Protein AF-A0A9X6AAQ6-F1 (afdb_monomer_lite)

pLDDT: mean 91.36, std 10.1, range [37.66, 98.12]

Radius of gyration: 16.81 Å; chains: 1; bounding box: 46×38×42 Å

Foldseek 3Di:
DPPDPDDDPDCPCPVVVVVVVVVVCVVCDPVNVVLLVDPDDCVQLDDDLPDDQQVSLQSLLQSLCVSLVHQPAAEDEAEDADDAQWAWDDDPDRYIYIYGYNVCNVVVSCSNVSSNVRSVVVSD

Sequence (124 aa):
MANGGPVEHGFPHLDTVRASITALYKRLSYDTIHTFATSVAPADVAFGDIDDLHLGAQRVAREMVHHYHLPDARLIIGFREMTQAANVELTAGPEYFVELNDRFRSHRRDIGAALAHEVMHVYL

Secondary structure (DSSP, 8-state):
-----PPPPS-TTHHHHHHHHHHHHHHHHHHHHHTTSSPPPTTTT---TTS-HHHHHHHHHHHHHHHTT----EEEEEEE--SSSEEEEE-SSSEEEEEEEGGGGS-GGGHHHHHHHHHHHHH-

Structure (mmCIF, N/CA/C/O backbone):
data_AF-A0A9X6AAQ6-F1
#
_entry.id   AF-A0A9X6AAQ6-F1
#
loop_
_atom_site.group_PDB
_atom_site.id
_atom_site.type_symbol
_atom_site.label_atom_id
_atom_site.label_alt_id
_atom_site.label_comp_id
_atom_site.label_asym_id
_atom_site.label_entity_id
_atom_site.label_seq_id
_atom_site.pdbx_PDB_ins_code
_atom_site.Cartn_x
_atom_site.Cartn_y
_atom_site.Cartn_z
_atom_site.occupancy
_atom_site.B_iso_or_equiv
_atom_site.auth_seq_id
_atom_site.auth_comp_id
_atom_site.auth_asym_id
_atom_site.auth_atom_id
_atom_site.pdbx_PDB_model_num
ATOM 1 N N . MET A 1 1 ? 31.195 -5.404 3.823 1.00 37.66 1 MET A N 1
ATOM 2 C CA . MET A 1 1 ? 30.443 -6.659 4.021 1.00 37.66 1 MET A CA 1
ATOM 3 C C . MET A 1 1 ? 29.973 -6.671 5.463 1.00 37.66 1 MET A C 1
ATOM 5 O O . MET A 1 1 ? 30.814 -6.708 6.351 1.00 37.66 1 MET A O 1
ATOM 9 N N . ALA A 1 2 ? 28.675 -6.494 5.710 1.00 45.38 2 ALA A N 1
ATOM 10 C CA . ALA A 1 2 ? 28.139 -6.579 7.063 1.00 45.38 2 ALA A CA 1
ATOM 11 C C . ALA A 1 2 ? 28.069 -8.063 7.442 1.00 45.38 2 ALA A C 1
ATOM 13 O O . ALA A 1 2 ? 27.263 -8.800 6.880 1.00 45.38 2 ALA A O 1
ATOM 14 N N . ASN A 1 3 ? 28.948 -8.511 8.340 1.00 51.03 3 ASN A N 1
ATOM 15 C CA . ASN A 1 3 ? 28.832 -9.826 8.964 1.00 51.03 3 ASN A CA 1
ATOM 16 C C . ASN A 1 3 ? 27.625 -9.780 9.908 1.00 51.03 3 ASN A C 1
ATOM 18 O O . ASN A 1 3 ? 27.768 -9.441 11.081 1.00 51.03 3 ASN A O 1
ATOM 22 N N . GLY A 1 4 ? 26.432 -10.041 9.366 1.00 58.00 4 GLY A N 1
ATOM 23 C CA . GLY A 1 4 ? 25.239 -10.295 10.167 1.00 58.00 4 GLY A CA 1
ATOM 24 C C . GLY A 1 4 ? 25.561 -11.428 11.133 1.00 58.00 4 GLY A C 1
ATOM 25 O O . GLY A 1 4 ? 26.029 -12.480 10.699 1.00 58.00 4 GLY A O 1
ATOM 26 N N . GLY A 1 5 ? 25.421 -11.165 12.432 1.00 71.81 5 GLY A N 1
ATOM 27 C CA . GLY A 1 5 ? 25.716 -12.126 13.491 1.00 71.81 5 GLY A CA 1
ATOM 28 C C . GLY A 1 5 ? 24.943 -13.444 13.338 1.00 71.81 5 GLY A C 1
ATOM 29 O O . GLY A 1 5 ? 24.133 -13.591 12.421 1.00 71.81 5 GLY A O 1
ATOM 30 N N . PRO A 1 6 ? 25.192 -14.427 14.221 1.00 78.12 6 PRO A N 1
ATOM 31 C CA . PRO A 1 6 ? 24.498 -15.708 14.161 1.00 78.12 6 PRO A CA 1
ATOM 32 C C . PRO A 1 6 ? 22.981 -15.484 14.129 1.00 78.12 6 PRO A C 1
ATOM 34 O O . PRO A 1 6 ? 22.449 -14.733 14.943 1.00 78.12 6 PRO A O 1
ATOM 37 N N . VAL A 1 7 ? 22.305 -16.106 13.158 1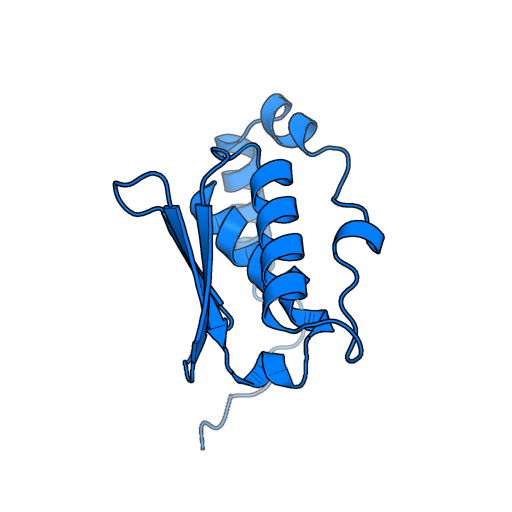.00 76.50 7 VAL A N 1
ATOM 38 C CA . VAL A 1 7 ? 20.846 -16.039 13.025 1.00 76.50 7 VAL A CA 1
ATOM 39 C C . VAL A 1 7 ? 20.234 -16.565 14.320 1.00 76.50 7 VAL A C 1
ATOM 41 O O . VAL A 1 7 ? 20.433 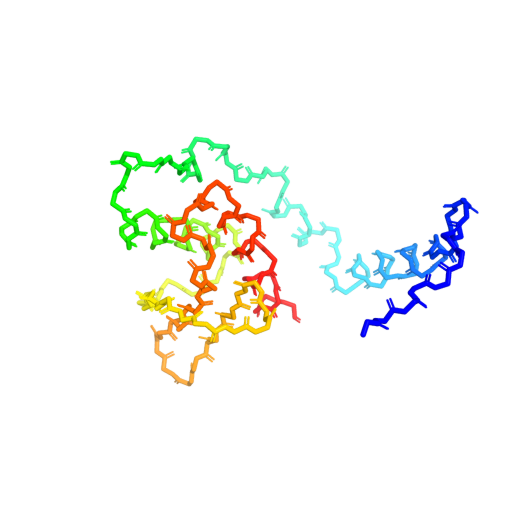-17.725 14.679 1.00 76.50 7 VAL A O 1
ATOM 44 N N . GLU A 1 8 ? 19.513 -15.707 15.037 1.00 81.19 8 GLU A N 1
ATOM 45 C CA . GLU A 1 8 ? 18.824 -16.103 16.260 1.00 81.19 8 GLU A CA 1
ATOM 46 C C . GLU A 1 8 ? 17.694 -17.079 15.915 1.00 81.19 8 GLU A C 1
ATOM 48 O O . GLU A 1 8 ? 16.745 -16.747 15.203 1.00 81.19 8 GLU A O 1
ATOM 53 N N . HIS A 1 9 ? 17.805 -18.313 16.404 1.00 80.25 9 HIS A N 1
ATOM 54 C CA . HIS A 1 9 ? 16.770 -19.327 16.239 1.00 80.25 9 HIS A CA 1
ATOM 55 C C . HIS A 1 9 ? 15.641 -19.125 17.262 1.00 80.25 9 HIS A C 1
ATOM 57 O O . HIS A 1 9 ? 15.892 -18.841 18.431 1.00 80.25 9 HIS A O 1
ATOM 63 N N . GLY A 1 10 ? 14.393 -19.328 16.832 1.00 85.44 10 GLY A N 1
ATOM 64 C CA . GLY A 1 10 ? 13.190 -19.127 17.648 1.00 85.44 10 GLY A CA 1
ATOM 65 C C . GLY A 1 10 ? 12.343 -17.953 17.152 1.00 85.44 10 GLY A C 1
ATOM 66 O O . GLY A 1 10 ? 12.424 -17.576 15.987 1.00 85.44 10 GLY A O 1
ATOM 67 N N . PHE A 1 11 ? 11.520 -17.377 18.035 1.00 87.12 11 PHE A N 1
ATOM 68 C CA . PHE A 1 11 ? 10.732 -16.169 17.752 1.00 87.12 11 PHE A CA 1
ATOM 69 C C . PHE A 1 11 ? 11.187 -15.005 18.655 1.00 87.12 11 PHE A C 1
ATOM 71 O O . PHE A 1 11 ? 10.425 -14.579 19.525 1.00 87.12 11 PHE A O 1
ATOM 78 N N . PRO A 1 12 ? 12.419 -14.485 18.486 1.00 90.38 12 PRO A N 1
ATOM 79 C CA . PRO A 1 12 ? 13.010 -13.490 19.394 1.00 90.38 12 PRO A CA 1
ATOM 80 C C . PRO A 1 12 ? 12.218 -12.175 19.466 1.00 90.38 12 PRO A C 1
ATOM 82 O O . PRO A 1 12 ? 12.290 -11.451 20.453 1.00 90.38 12 PRO A O 1
ATOM 85 N N . HIS A 1 13 ? 11.412 -11.877 18.444 1.00 91.88 13 HIS A N 1
ATOM 86 C CA . HIS A 1 13 ? 10.573 -10.677 18.376 1.00 91.88 13 HIS A CA 1
ATOM 87 C C . HIS A 1 13 ? 9.084 -10.952 18.626 1.00 91.88 13 HIS A C 1
ATOM 89 O O . HIS A 1 13 ? 8.250 -10.092 18.346 1.00 91.88 13 HIS A O 1
ATOM 95 N N . LEU A 1 14 ? 8.722 -12.138 19.135 1.00 94.12 14 LEU A N 1
ATOM 96 C CA . LEU A 1 14 ? 7.320 -12.529 19.319 1.00 94.12 14 LEU A CA 1
ATOM 97 C C . LEU A 1 14 ? 6.551 -11.552 20.210 1.00 94.12 14 LEU A C 1
ATOM 99 O O . LEU A 1 14 ? 5.414 -11.201 19.896 1.00 94.12 14 LEU A O 1
ATOM 103 N N . ASP A 1 15 ? 7.174 -11.096 21.294 1.00 95.44 15 ASP A N 1
ATOM 104 C CA . ASP A 1 15 ? 6.545 -10.157 22.222 1.00 95.44 15 ASP A CA 1
ATOM 105 C C . ASP A 1 15 ? 6.320 -8.791 21.570 1.00 95.44 15 ASP A C 1
ATOM 107 O O . ASP A 1 15 ? 5.237 -8.221 21.706 1.00 95.44 15 ASP A O 1
ATOM 111 N N . THR A 1 16 ? 7.278 -8.314 20.769 1.00 96.44 16 THR A N 1
ATOM 112 C CA . THR A 1 16 ? 7.124 -7.091 19.969 1.00 96.44 16 THR A CA 1
ATOM 113 C C . THR A 1 16 ? 5.970 -7.224 18.981 1.00 96.44 16 THR A C 1
ATOM 115 O O . THR A 1 16 ? 5.108 -6.353 18.923 1.00 96.44 16 THR A O 1
ATOM 118 N N . VAL A 1 17 ? 5.903 -8.333 18.238 1.00 95.88 17 VAL A N 1
ATOM 119 C CA . VAL A 1 17 ? 4.822 -8.584 17.271 1.00 95.88 17 VAL A CA 1
ATOM 120 C C . VAL A 1 17 ? 3.462 -8.600 17.972 1.00 95.88 17 VAL A C 1
ATOM 122 O O . VAL A 1 17 ? 2.531 -7.929 17.528 1.00 95.88 17 VAL A O 1
ATOM 125 N N . ARG A 1 18 ? 3.341 -9.304 19.104 1.00 96.69 18 ARG A N 1
ATOM 126 C CA . ARG A 1 18 ? 2.101 -9.356 19.897 1.00 96.69 18 ARG A CA 1
ATOM 127 C C . ARG A 1 18 ? 1.693 -7.983 20.424 1.00 96.69 18 ARG A C 1
ATOM 129 O O . ARG A 1 18 ? 0.514 -7.628 20.339 1.00 96.69 18 ARG A O 1
ATOM 136 N N . ALA A 1 19 ? 2.644 -7.213 20.951 1.00 97.62 19 ALA A N 1
ATOM 137 C CA . ALA A 1 19 ? 2.397 -5.866 21.452 1.00 97.62 19 ALA A CA 1
ATOM 138 C C . ALA A 1 19 ? 1.930 -4.930 20.329 1.00 97.62 19 ALA A C 1
ATOM 140 O O . ALA A 1 19 ? 0.919 -4.246 20.494 1.00 97.62 19 ALA A O 1
ATOM 141 N N . SER A 1 20 ? 2.593 -4.961 19.170 1.00 95.31 20 SER A N 1
ATOM 142 C CA . SER A 1 20 ? 2.229 -4.147 18.007 1.00 95.31 20 SER A CA 1
ATOM 143 C C . SER A 1 20 ? 0.854 -4.510 17.447 1.00 95.31 20 SER A C 1
ATOM 145 O O . SER A 1 20 ? 0.043 -3.614 17.231 1.00 95.31 20 SER A O 1
ATOM 147 N N . ILE A 1 21 ? 0.537 -5.802 17.285 1.00 94.19 21 ILE A N 1
ATOM 148 C CA . ILE A 1 21 ? -0.795 -6.244 16.830 1.00 94.19 21 ILE A CA 1
ATOM 149 C C . ILE A 1 21 ? -1.877 -5.797 17.820 1.00 94.19 21 ILE A C 1
ATOM 151 O O . ILE A 1 21 ? -2.925 -5.299 17.414 1.00 94.19 21 ILE A O 1
ATOM 155 N N . THR A 1 22 ? -1.620 -5.917 19.125 1.00 96.50 22 THR A N 1
ATOM 156 C CA . THR A 1 22 ? -2.567 -5.480 20.161 1.00 96.50 22 THR A CA 1
ATOM 157 C C . THR A 1 22 ? -2.779 -3.966 20.129 1.00 96.50 22 THR A C 1
ATOM 159 O O . THR A 1 22 ? -3.912 -3.500 20.248 1.00 96.50 22 THR A O 1
ATOM 162 N N . ALA A 1 23 ? -1.706 -3.187 19.976 1.00 96.12 23 ALA A N 1
ATOM 163 C CA . ALA A 1 23 ? -1.783 -1.735 19.863 1.00 96.12 23 ALA A CA 1
ATOM 164 C C . ALA A 1 23 ? -2.561 -1.312 18.609 1.00 96.12 23 ALA A C 1
ATOM 166 O O . ALA A 1 23 ? -3.435 -0.449 18.695 1.00 96.12 23 ALA A O 1
ATOM 167 N N . LEU A 1 24 ? -2.305 -1.973 17.476 1.00 92.94 24 LEU A N 1
ATOM 168 C CA . LEU A 1 24 ? -3.011 -1.739 16.221 1.00 92.94 24 LEU A CA 1
ATOM 169 C C . LEU A 1 24 ? -4.505 -2.056 16.350 1.00 92.94 24 LEU A C 1
ATOM 171 O O . LEU A 1 24 ? -5.335 -1.217 16.013 1.00 92.94 24 LEU A O 1
ATOM 175 N N . TYR A 1 25 ? -4.857 -3.214 16.919 1.00 94.31 25 TYR A N 1
ATOM 176 C CA . TYR A 1 25 ? -6.252 -3.597 17.155 1.00 94.31 25 TYR A CA 1
ATOM 177 C C . TYR A 1 25 ? -6.984 -2.590 18.045 1.00 94.31 25 TYR A C 1
ATOM 179 O O . TYR A 1 25 ? -8.113 -2.210 17.755 1.00 94.31 25 TYR A O 1
ATOM 187 N N . LYS A 1 26 ? -6.337 -2.115 19.117 1.00 95.19 26 LYS A N 1
ATOM 188 C CA . LYS A 1 26 ? -6.920 -1.098 20.004 1.00 95.19 26 LYS 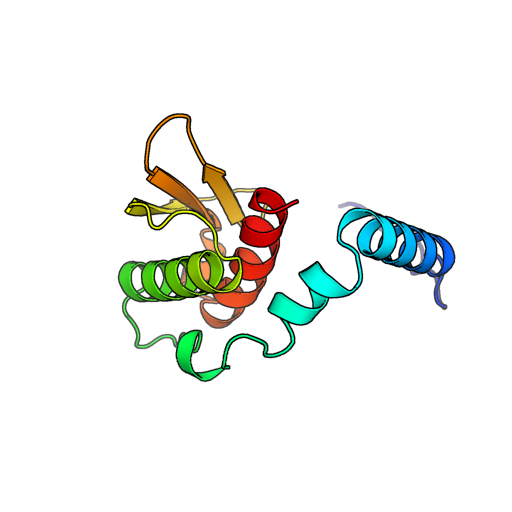A CA 1
ATOM 189 C C . LYS A 1 26 ? -7.134 0.241 19.302 1.00 95.19 26 LYS A C 1
ATOM 191 O O . LYS A 1 26 ? -8.133 0.895 19.578 1.00 95.19 26 LYS A O 1
ATOM 196 N N . ARG A 1 27 ? -6.207 0.649 18.429 1.00 94.62 27 ARG A N 1
ATOM 197 C CA . ARG A 1 27 ? -6.308 1.899 17.661 1.00 94.62 27 ARG A CA 1
ATOM 198 C C . ARG A 1 27 ? -7.409 1.827 16.608 1.00 94.62 27 ARG A C 1
ATOM 200 O O . ARG A 1 27 ? -8.179 2.769 16.492 1.00 94.62 27 ARG A O 1
ATOM 207 N N . LEU A 1 28 ? -7.467 0.734 15.848 1.00 94.31 28 LEU A N 1
ATOM 208 C CA . LEU A 1 28 ? -8.427 0.589 14.756 1.00 94.31 28 LEU A CA 1
ATOM 209 C C . LEU A 1 28 ? -9.819 0.209 15.260 1.00 94.31 28 LEU A C 1
ATOM 211 O O . LEU A 1 28 ? -10.793 0.722 14.730 1.00 94.31 28 LEU A O 1
ATOM 215 N N . SER A 1 29 ? -9.923 -0.590 16.322 1.00 94.75 29 SER A N 1
ATOM 216 C CA . SER A 1 29 ? -11.150 -1.232 16.817 1.00 94.75 29 SER A CA 1
ATOM 217 C C . SER A 1 29 ? -11.678 -2.367 15.931 1.00 94.75 29 SER A C 1
ATOM 219 O O . SER A 1 29 ? -11.283 -2.538 14.777 1.00 94.75 29 SER A O 1
ATOM 221 N N . TYR A 1 30 ? -12.587 -3.155 16.510 1.00 95.25 30 TYR A N 1
ATOM 222 C CA . TYR A 1 30 ? -13.269 -4.268 15.851 1.00 95.25 30 TYR A CA 1
ATOM 223 C C . TYR A 1 30 ? -14.005 -3.827 14.582 1.00 95.25 30 TYR A C 1
ATOM 225 O O . TYR A 1 30 ? -13.818 -4.434 13.529 1.00 95.25 30 TYR A O 1
ATOM 233 N N . ASP A 1 31 ? -14.792 -2.752 14.675 1.00 95.94 31 ASP A N 1
ATOM 234 C CA . ASP A 1 31 ? -15.656 -2.297 13.584 1.00 95.94 31 ASP A CA 1
ATOM 235 C C . ASP A 1 31 ? -14.831 -1.879 12.363 1.00 95.94 31 ASP A C 1
ATOM 237 O O . ASP A 1 31 ? -15.108 -2.317 11.247 1.00 95.94 31 ASP A O 1
ATOM 241 N N . THR A 1 32 ? -13.757 -1.113 12.573 1.00 94.81 32 THR A N 1
ATOM 242 C CA . THR A 1 32 ? -12.858 -0.692 11.490 1.00 94.81 32 THR A CA 1
ATOM 243 C C . THR A 1 32 ? -12.155 -1.876 10.843 1.00 94.81 32 THR A C 1
ATOM 245 O O . THR A 1 32 ? -12.117 -1.958 9.621 1.00 94.81 32 THR A O 1
ATOM 248 N N . ILE A 1 33 ? -11.624 -2.826 11.623 1.00 93.19 33 ILE A N 1
ATOM 249 C CA . ILE A 1 33 ? -10.970 -4.017 11.052 1.00 93.19 33 ILE A CA 1
ATOM 250 C C . ILE A 1 33 ? -11.967 -4.835 10.227 1.00 93.19 33 ILE A C 1
ATOM 252 O O . ILE A 1 33 ? -11.614 -5.345 9.165 1.00 93.19 33 ILE A O 1
ATOM 256 N N . HIS A 1 34 ? -13.224 -4.915 10.666 1.00 94.56 34 HIS A N 1
ATOM 257 C CA . HIS A 1 34 ? -14.272 -5.609 9.926 1.00 94.56 34 HIS A CA 1
ATOM 258 C C . HIS A 1 34 ? -14.620 -4.967 8.578 1.00 94.56 34 HIS A C 1
ATOM 260 O O . HIS A 1 34 ? -15.102 -5.679 7.696 1.00 94.56 34 HIS A O 1
ATOM 266 N N . THR A 1 35 ? -14.310 -3.684 8.360 1.00 94.56 35 THR A N 1
ATOM 267 C CA . THR A 1 35 ? -14.421 -3.073 7.021 1.00 94.56 35 THR A CA 1
ATOM 268 C C . THR A 1 35 ? -13.471 -3.704 5.996 1.00 94.56 35 THR A C 1
ATOM 270 O O . THR A 1 35 ? -13.755 -3.663 4.803 1.00 94.56 35 THR A O 1
ATOM 273 N N . PHE A 1 36 ? -12.407 -4.380 6.450 1.00 92.38 36 PHE A N 1
ATOM 274 C CA . PHE A 1 36 ? -11.423 -5.081 5.616 1.00 92.38 36 PHE A CA 1
ATOM 275 C C . PHE A 1 36 ? -11.570 -6.610 5.680 1.00 92.38 36 PHE A C 1
ATOM 277 O O . PHE A 1 36 ? -10.625 -7.344 5.392 1.00 92.38 36 PHE A O 1
ATOM 284 N N . ALA A 1 37 ? -12.742 -7.124 6.079 1.00 91.62 37 ALA A N 1
ATOM 285 C CA . ALA A 1 37 ? -12.957 -8.564 6.270 1.00 91.62 37 ALA A CA 1
ATOM 286 C C . ALA A 1 37 ? -12.706 -9.397 4.998 1.00 91.62 37 ALA A C 1
ATOM 288 O O . ALA A 1 37 ? -12.332 -10.566 5.087 1.00 91.62 37 ALA A O 1
ATOM 289 N N . THR A 1 38 ? -12.904 -8.797 3.821 1.00 94.00 38 THR A N 1
ATOM 290 C CA . THR A 1 38 ? -12.541 -9.396 2.533 1.00 94.00 38 THR A CA 1
ATOM 291 C C . THR A 1 38 ? -11.262 -8.742 2.034 1.00 94.00 38 THR A C 1
ATOM 293 O O . THR A 1 38 ? -11.225 -7.532 1.828 1.00 94.00 38 THR A O 1
ATOM 296 N N . SER A 1 39 ? -10.213 -9.543 1.850 1.00 92.19 39 SER A N 1
ATOM 297 C CA . SER A 1 39 ? -8.958 -9.070 1.262 1.00 92.19 39 SER A CA 1
ATOM 298 C C . SER A 1 39 ? -9.116 -8.815 -0.241 1.00 92.19 39 SER A C 1
ATOM 300 O O . SER A 1 39 ? -10.033 -9.346 -0.870 1.00 92.19 39 SER A O 1
ATOM 302 N N . VAL A 1 40 ? -8.200 -8.033 -0.814 1.00 93.19 40 VAL A N 1
ATOM 303 C CA . VAL A 1 40 ? -8.105 -7.814 -2.264 1.00 93.19 40 VAL A CA 1
ATOM 304 C C . VAL A 1 40 ? -8.003 -9.156 -2.989 1.00 93.19 40 VAL A C 1
ATOM 306 O O . VAL A 1 40 ? -7.238 -10.037 -2.578 1.00 93.19 40 VAL A O 1
ATOM 309 N N . ALA A 1 41 ? -8.761 -9.335 -4.073 1.00 93.56 41 ALA A N 1
ATOM 310 C CA . ALA A 1 41 ? -8.699 -10.582 -4.817 1.00 93.56 41 ALA A CA 1
ATOM 311 C C . ALA A 1 41 ? -7.345 -10.690 -5.545 1.00 93.56 41 ALA A C 1
ATOM 313 O O . ALA A 1 41 ? -6.910 -9.733 -6.189 1.00 93.56 41 ALA A O 1
ATOM 314 N N . PRO A 1 42 ? -6.680 -11.863 -5.537 1.00 91.19 42 PRO A N 1
ATOM 315 C CA . PRO A 1 42 ? -5.390 -12.027 -6.210 1.00 91.19 42 PRO A CA 1
ATOM 316 C C . PRO A 1 42 ? -5.408 -11.675 -7.703 1.00 91.19 42 PRO A C 1
ATOM 318 O O . PRO A 1 42 ? -4.378 -11.297 -8.252 1.00 91.19 42 PRO A O 1
ATOM 321 N N . ALA A 1 43 ? -6.564 -11.802 -8.361 1.00 91.94 43 ALA A N 1
ATOM 322 C CA . ALA A 1 43 ? -6.732 -11.467 -9.771 1.00 91.94 43 ALA A CA 1
ATOM 323 C C . ALA A 1 43 ? -6.628 -9.956 -10.042 1.00 91.94 43 ALA A C 1
ATOM 325 O O . ALA A 1 43 ? -6.050 -9.570 -11.055 1.00 91.94 43 ALA A O 1
ATOM 326 N N . ASP A 1 44 ? -7.111 -9.111 -9.128 1.00 91.06 44 ASP A N 1
ATOM 327 C CA . ASP A 1 44 ? -7.126 -7.651 -9.304 1.00 91.06 44 ASP A CA 1
ATOM 328 C C . ASP A 1 44 ? -5.712 -7.054 -9.210 1.00 91.06 44 ASP A C 1
ATOM 330 O O . ASP A 1 44 ? -5.395 -6.029 -9.821 1.00 91.06 44 ASP A O 1
ATOM 334 N N . VAL A 1 45 ? -4.819 -7.767 -8.518 1.00 93.12 45 VAL A N 1
ATOM 335 C CA . VAL A 1 45 ? -3.409 -7.400 -8.326 1.00 93.12 45 VAL A CA 1
ATOM 336 C C . VAL A 1 45 ? -2.433 -8.312 -9.066 1.00 93.12 45 VAL A C 1
ATOM 338 O O . VAL A 1 45 ? -1.218 -8.170 -8.918 1.00 93.12 45 VAL A O 1
ATOM 341 N N . ALA A 1 46 ? -2.936 -9.240 -9.883 1.00 91.38 46 ALA A N 1
ATOM 342 C CA . ALA A 1 46 ? -2.094 -10.085 -10.712 1.00 91.38 46 ALA A CA 1
ATOM 343 C C . ALA A 1 46 ? -1.295 -9.201 -11.675 1.00 91.38 46 ALA A C 1
ATOM 345 O O . ALA A 1 46 ? -1.864 -8.385 -12.401 1.00 91.38 46 ALA A O 1
ATOM 346 N N . PHE A 1 47 ? 0.029 -9.347 -11.660 1.00 92.69 47 PHE A N 1
ATOM 347 C CA . PHE A 1 47 ? 0.925 -8.527 -12.465 1.00 92.69 47 PHE A CA 1
ATOM 348 C C . PHE A 1 47 ? 2.083 -9.374 -12.991 1.00 92.69 47 PHE A C 1
ATOM 350 O O . PHE A 1 47 ? 2.982 -9.781 -12.250 1.00 92.69 47 PHE A O 1
ATOM 357 N N . GLY A 1 48 ? 2.017 -9.687 -14.282 1.00 89.88 48 GLY A N 1
ATOM 358 C CA . GLY A 1 48 ? 2.991 -10.501 -14.990 1.00 89.88 48 GLY A CA 1
ATOM 359 C C . GLY A 1 48 ? 3.945 -9.692 -15.864 1.00 89.88 48 GLY A C 1
ATOM 360 O O . GLY A 1 48 ? 3.808 -8.488 -16.078 1.00 89.88 48 GLY A O 1
ATOM 361 N N . ASP A 1 49 ? 4.922 -10.394 -16.429 1.00 88.25 49 ASP A N 1
ATOM 362 C CA . ASP A 1 49 ? 5.965 -9.788 -17.267 1.00 88.25 49 ASP A CA 1
ATOM 363 C C . ASP A 1 49 ? 5.448 -9.321 -18.639 1.00 88.25 49 ASP A C 1
ATOM 365 O O . ASP A 1 49 ? 6.106 -8.529 -19.313 1.00 88.25 49 ASP A O 1
ATOM 369 N N . ILE A 1 50 ? 4.262 -9.789 -19.040 1.00 89.62 50 ILE A N 1
ATOM 370 C CA . ILE A 1 50 ? 3.596 -9.402 -20.293 1.00 89.62 50 ILE A CA 1
ATOM 371 C C . ILE A 1 50 ? 2.775 -8.115 -20.169 1.00 89.62 50 ILE A C 1
ATOM 373 O O . ILE A 1 50 ? 2.434 -7.516 -21.185 1.00 89.62 50 ILE A O 1
ATOM 377 N N . ASP A 1 51 ? 2.445 -7.703 -18.945 1.00 92.19 51 ASP A N 1
ATOM 378 C CA . ASP A 1 51 ? 1.680 -6.484 -18.702 1.00 92.19 51 ASP A CA 1
ATOM 379 C C . ASP A 1 51 ? 2.545 -5.246 -18.971 1.00 92.19 51 ASP A C 1
ATOM 381 O O . ASP A 1 51 ? 3.772 -5.282 -18.846 1.00 92.19 51 ASP A O 1
ATOM 385 N N . ASP A 1 52 ? 1.922 -4.114 -19.292 1.00 95.75 52 ASP A N 1
ATOM 386 C CA . ASP A 1 52 ? 2.648 -2.845 -19.282 1.00 95.75 52 ASP A CA 1
ATOM 387 C C . ASP A 1 52 ? 3.061 -2.485 -17.845 1.00 95.75 52 ASP A C 1
ATOM 389 O O . ASP A 1 52 ? 2.265 -2.588 -16.907 1.00 95.75 52 ASP A O 1
ATOM 393 N N . LEU A 1 53 ? 4.316 -2.062 -17.670 1.00 95.62 53 LEU A N 1
ATOM 394 C CA . LEU A 1 53 ? 4.884 -1.824 -16.346 1.00 95.62 53 LEU A CA 1
ATOM 395 C C . LEU A 1 53 ? 4.159 -0.697 -15.590 1.00 95.62 53 LEU A C 1
ATOM 397 O O . LEU A 1 53 ? 3.857 -0.834 -14.405 1.00 95.62 53 LEU A O 1
ATOM 401 N N . HIS A 1 54 ? 3.908 0.432 -16.253 1.00 95.88 54 HIS A N 1
ATOM 402 C CA . HIS A 1 54 ? 3.334 1.600 -15.590 1.00 95.88 54 HIS A CA 1
ATOM 403 C C . HIS A 1 54 ? 1.828 1.432 -15.402 1.00 95.88 54 HIS A C 1
ATOM 405 O O . HIS A 1 54 ? 1.324 1.704 -14.313 1.00 95.88 54 HIS A O 1
ATOM 411 N N . LEU A 1 55 ? 1.119 0.920 -16.411 1.00 95.69 55 LEU A N 1
ATOM 412 C CA . LEU A 1 55 ? -0.321 0.673 -16.310 1.00 95.69 55 LEU A CA 1
ATOM 413 C C . LEU A 1 55 ? -0.638 -0.428 -15.292 1.00 95.69 55 LEU A C 1
ATOM 415 O O . LEU A 1 55 ? -1.594 -0.296 -14.527 1.00 95.69 55 LEU A O 1
ATOM 419 N N . GLY A 1 56 ? 0.171 -1.491 -15.243 1.00 96.50 56 GLY A N 1
ATOM 420 C CA . GLY A 1 56 ? 0.035 -2.553 -14.250 1.00 96.50 56 GLY A CA 1
ATOM 421 C C . GLY A 1 56 ? 0.253 -2.036 -12.830 1.00 96.50 56 GLY A C 1
ATOM 422 O O . GLY A 1 56 ? -0.606 -2.222 -11.971 1.00 96.50 56 GLY A O 1
ATOM 423 N N . ALA A 1 57 ? 1.343 -1.300 -12.594 1.00 97.12 57 ALA A N 1
ATOM 424 C CA . ALA A 1 57 ? 1.620 -0.706 -11.287 1.00 97.12 57 ALA A CA 1
ATOM 425 C C . ALA A 1 57 ? 0.536 0.299 -10.862 1.00 97.12 57 ALA A C 1
ATOM 427 O O . ALA A 1 57 ? 0.108 0.288 -9.709 1.00 97.12 57 ALA A O 1
ATOM 428 N N . GLN A 1 58 ? 0.043 1.124 -11.790 1.00 96.81 58 GLN A N 1
ATOM 429 C CA . GLN A 1 58 ? -1.031 2.077 -11.518 1.00 96.81 58 GLN A CA 1
ATOM 430 C C . GLN A 1 58 ? -2.343 1.377 -11.149 1.00 96.81 58 GLN A C 1
ATOM 432 O O . GLN A 1 58 ? -3.022 1.818 -10.222 1.00 96.81 58 GLN A O 1
ATOM 437 N N . ARG A 1 59 ? -2.694 0.284 -11.841 1.00 96.50 59 ARG A N 1
ATOM 438 C CA . ARG A 1 59 ? -3.868 -0.537 -11.513 1.00 96.50 59 ARG A CA 1
ATOM 439 C C . ARG A 1 59 ? -3.761 -1.103 -10.099 1.00 96.50 59 ARG A C 1
ATOM 441 O O . ARG A 1 59 ? -4.682 -0.921 -9.313 1.00 96.50 59 ARG A O 1
ATOM 448 N N . VAL A 1 60 ? -2.630 -1.730 -9.770 1.00 97.44 60 VAL A N 1
ATOM 449 C CA . VAL A 1 60 ? -2.395 -2.312 -8.438 1.00 97.44 60 VAL A CA 1
ATOM 450 C C . VAL A 1 60 ? -2.453 -1.234 -7.353 1.00 97.44 60 VAL A C 1
ATOM 452 O O . VAL A 1 60 ? -3.094 -1.436 -6.327 1.00 97.44 60 VAL A O 1
ATOM 455 N N . ALA A 1 61 ? -1.837 -0.069 -7.576 1.00 97.19 61 ALA A N 1
ATOM 456 C CA . ALA A 1 61 ? -1.868 1.032 -6.613 1.00 97.19 61 ALA A CA 1
ATOM 457 C C . ALA A 1 61 ? -3.292 1.561 -6.387 1.00 97.19 61 ALA A C 1
ATOM 459 O O . ALA A 1 61 ? -3.682 1.803 -5.247 1.00 97.19 61 ALA A O 1
ATOM 460 N N . ARG A 1 62 ? -4.088 1.688 -7.458 1.00 96.62 62 ARG A N 1
ATOM 461 C CA . ARG A 1 62 ? -5.501 2.081 -7.371 1.00 96.62 62 ARG A CA 1
ATOM 462 C C . ARG A 1 62 ? -6.313 1.082 -6.558 1.00 96.62 62 ARG A C 1
ATOM 464 O O . ARG A 1 62 ? -7.088 1.504 -5.707 1.00 96.62 62 ARG A O 1
ATOM 471 N N . GLU A 1 63 ? -6.100 -0.210 -6.783 1.00 97.44 63 GLU A N 1
ATOM 472 C CA . GLU A 1 63 ? -6.790 -1.255 -6.029 1.00 97.44 63 GLU A CA 1
ATOM 473 C C . GLU A 1 63 ? -6.466 -1.182 -4.531 1.00 97.44 63 GLU A C 1
ATOM 475 O O . GLU A 1 63 ? -7.365 -1.268 -3.700 1.00 97.44 63 GLU A O 1
ATOM 480 N N . MET A 1 64 ? -5.206 -0.913 -4.168 1.00 96.62 64 MET A N 1
ATOM 481 C CA . MET A 1 64 ? -4.820 -0.718 -2.763 1.00 96.62 64 MET A CA 1
ATOM 482 C C . MET A 1 64 ? -5.467 0.528 -2.146 1.00 96.62 64 MET A C 1
ATOM 484 O O . MET A 1 64 ? -5.995 0.456 -1.0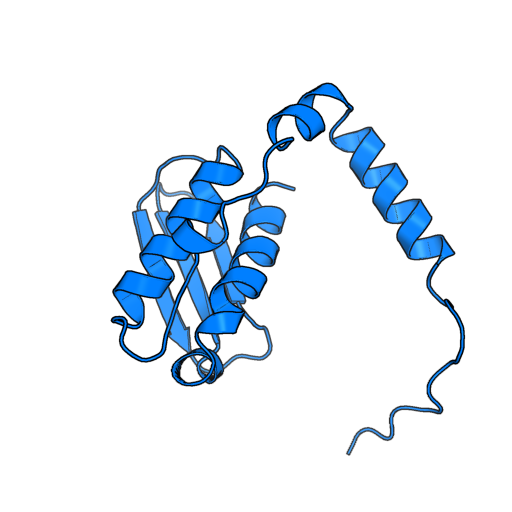39 1.00 96.62 64 MET A O 1
ATOM 488 N N . VAL A 1 65 ? -5.462 1.665 -2.850 1.00 95.62 65 VAL A N 1
ATOM 489 C CA . VAL A 1 65 ? -6.106 2.911 -2.386 1.00 95.62 65 VAL A CA 1
ATOM 490 C C . VAL A 1 65 ? -7.600 2.689 -2.140 1.00 95.62 65 VAL A C 1
ATOM 492 O O . VAL A 1 65 ? -8.112 3.075 -1.088 1.00 95.62 65 VAL A O 1
ATOM 495 N N . HIS A 1 66 ? -8.282 2.016 -3.070 1.00 95.06 66 HIS A N 1
ATOM 496 C CA . HIS A 1 66 ? -9.695 1.671 -2.930 1.00 95.06 66 HIS A CA 1
ATOM 497 C C . HIS A 1 66 ? -9.942 0.706 -1.768 1.00 95.06 66 HIS A C 1
ATOM 499 O O . HIS A 1 66 ? -10.850 0.945 -0.974 1.00 95.06 66 HIS A O 1
ATOM 505 N N . HIS A 1 67 ? -9.127 -0.346 -1.631 1.00 95.69 67 HIS A N 1
ATOM 506 C CA . HIS A 1 67 ? -9.249 -1.317 -0.544 1.00 95.69 67 HIS A CA 1
ATOM 507 C C . HIS A 1 67 ? -9.171 -0.652 0.832 1.00 95.69 67 HIS A C 1
ATOM 509 O O . HIS A 1 67 ? -9.933 -1.004 1.731 1.00 95.69 67 HIS A O 1
ATOM 515 N N . TYR A 1 68 ? -8.297 0.346 0.984 1.00 93.69 68 TYR A N 1
ATOM 516 C CA . TYR A 1 68 ? -8.148 1.103 2.227 1.00 93.69 68 TYR A CA 1
ATOM 517 C C . TYR A 1 68 ? -9.123 2.281 2.378 1.00 93.69 68 TYR A C 1
ATOM 519 O O . TYR A 1 68 ? -9.013 3.036 3.343 1.00 93.69 68 TYR A O 1
ATOM 527 N N . HIS A 1 69 ? -10.095 2.431 1.470 1.00 93.25 69 HIS A N 1
ATOM 528 C CA . HIS A 1 69 ? -11.076 3.525 1.460 1.00 93.25 69 HIS A CA 1
ATOM 529 C C . HIS A 1 69 ? -10.433 4.922 1.500 1.00 93.25 69 HIS A C 1
ATOM 531 O O . HIS A 1 69 ? -11.004 5.875 2.036 1.00 93.25 69 HIS A O 1
ATOM 537 N N . LEU A 1 70 ? -9.224 5.041 0.952 1.00 93.12 70 LEU A N 1
ATOM 538 C CA . LEU A 1 70 ? -8.528 6.313 0.839 1.00 93.12 70 LEU A CA 1
ATOM 539 C C . LEU A 1 70 ? -9.154 7.154 -0.293 1.00 93.12 70 LEU A C 1
ATOM 541 O O . LEU A 1 70 ? -9.819 6.597 -1.172 1.00 93.12 70 LEU A O 1
ATOM 545 N N . PRO A 1 71 ? -8.982 8.490 -0.286 1.00 92.44 71 PRO A N 1
ATOM 546 C CA . PRO A 1 71 ? -9.522 9.356 -1.333 1.00 92.44 71 PRO A CA 1
ATOM 547 C C . PRO A 1 71 ? -9.187 8.872 -2.752 1.00 92.44 71 PRO A C 1
ATOM 549 O O . PRO A 1 71 ? -8.034 8.583 -3.050 1.00 92.44 71 PRO A O 1
ATOM 552 N N . ASP A 1 72 ? -10.172 8.830 -3.655 1.00 91.19 72 ASP A N 1
ATOM 553 C CA . ASP A 1 72 ? -9.896 8.564 -5.074 1.00 91.19 72 ASP A CA 1
ATOM 554 C C . ASP A 1 72 ? -9.231 9.797 -5.693 1.00 91.19 72 ASP A C 1
ATOM 556 O O . ASP A 1 72 ? -9.842 10.855 -5.871 1.00 91.19 72 ASP A O 1
ATOM 560 N N . ALA A 1 73 ? -7.938 9.660 -5.958 1.00 92.06 73 ALA A N 1
ATOM 561 C CA . ALA A 1 73 ? -7.049 10.732 -6.360 1.00 92.06 73 ALA A CA 1
ATOM 562 C C . ALA A 1 73 ? -6.100 10.238 -7.460 1.00 92.06 73 ALA A C 1
ATOM 564 O O . ALA A 1 73 ? -5.937 9.035 -7.698 1.00 92.06 73 ALA A O 1
ATOM 565 N N . ARG A 1 74 ? -5.472 11.166 -8.188 1.00 93.69 74 ARG A N 1
ATOM 566 C CA . ARG A 1 74 ? -4.597 10.782 -9.303 1.00 93.69 74 ARG A CA 1
ATOM 567 C C . ARG A 1 74 ? -3.355 10.070 -8.767 1.00 93.69 74 ARG A C 1
ATOM 569 O O . ARG A 1 74 ? -2.676 10.589 -7.893 1.00 93.69 74 ARG A O 1
ATOM 576 N N . LEU A 1 75 ? -3.029 8.916 -9.344 1.00 95.31 75 LEU A N 1
ATOM 577 C CA . LEU A 1 75 ? -1.816 8.155 -9.038 1.00 95.31 75 LEU A CA 1
ATOM 578 C C . LEU A 1 75 ? -0.729 8.461 -10.066 1.00 95.31 75 LEU A C 1
ATOM 580 O O . LEU A 1 75 ? -0.943 8.264 -11.265 1.00 95.31 75 LEU A O 1
ATOM 584 N N . ILE A 1 76 ? 0.431 8.911 -9.595 1.00 95.94 76 ILE A N 1
ATOM 585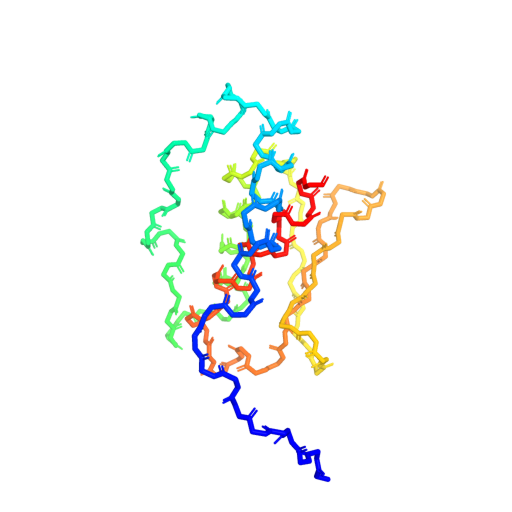 C CA . ILE A 1 76 ? 1.625 9.148 -10.408 1.00 95.94 76 ILE A CA 1
ATOM 586 C C . ILE A 1 76 ? 2.655 8.081 -10.055 1.00 95.94 76 ILE A C 1
ATOM 588 O O . ILE A 1 76 ? 3.166 8.060 -8.940 1.00 95.94 76 ILE A O 1
ATOM 592 N N . ILE A 1 77 ? 2.954 7.200 -11.013 1.00 97.19 77 ILE A N 1
ATOM 593 C CA . ILE A 1 77 ? 3.873 6.074 -10.816 1.00 97.19 77 ILE A CA 1
ATOM 594 C C . ILE A 1 77 ? 5.257 6.406 -11.380 1.00 97.19 77 ILE A C 1
ATOM 596 O O . ILE A 1 77 ? 5.411 6.587 -12.592 1.00 97.19 77 ILE A O 1
ATOM 600 N N . GLY A 1 78 ? 6.266 6.415 -10.514 1.00 97.12 78 GLY A N 1
ATOM 601 C CA . GLY A 1 78 ? 7.679 6.526 -10.860 1.00 97.12 78 GLY A CA 1
ATOM 602 C C . GLY A 1 78 ? 8.459 5.267 -10.488 1.00 97.12 78 GLY A C 1
ATOM 603 O O . GLY A 1 78 ? 8.115 4.569 -9.539 1.00 97.12 78 GLY A O 1
ATOM 604 N N . PHE A 1 79 ? 9.533 4.991 -11.227 1.00 97.69 79 PHE A N 1
ATOM 605 C CA . PHE A 1 79 ? 10.498 3.943 -10.891 1.00 97.69 79 PHE A CA 1
ATOM 606 C C . PHE A 1 79 ? 11.894 4.555 -10.822 1.00 97.69 79 PHE A C 1
ATOM 608 O O . PHE A 1 79 ? 12.285 5.263 -11.756 1.00 97.69 79 PHE A O 1
ATOM 615 N N . ARG A 1 80 ? 12.619 4.302 -9.729 1.00 96.81 80 ARG A N 1
ATOM 616 C CA . ARG A 1 80 ? 13.994 4.780 -9.545 1.00 96.81 80 ARG A CA 1
ATOM 617 C C . ARG A 1 80 ? 14.818 3.856 -8.660 1.00 96.81 80 ARG A C 1
ATOM 619 O O . ARG A 1 80 ? 14.280 3.061 -7.888 1.00 96.81 80 ARG A O 1
ATOM 626 N N . GLU A 1 81 ? 16.132 4.006 -8.721 1.00 96.75 81 GLU A N 1
ATOM 627 C CA . GLU A 1 81 ? 17.038 3.397 -7.755 1.00 96.75 81 GLU A CA 1
ATOM 628 C C . GLU A 1 81 ? 16.831 4.026 -6.366 1.00 96.75 81 GLU A C 1
ATOM 630 O O . GLU A 1 81 ? 16.816 5.251 -6.198 1.00 96.75 81 GLU A O 1
ATOM 635 N N . MET A 1 82 ? 16.622 3.174 -5.361 1.00 95.94 82 MET A N 1
ATOM 636 C CA . MET A 1 82 ? 16.396 3.573 -3.972 1.00 95.94 82 MET A CA 1
ATOM 637 C C . MET A 1 82 ? 16.682 2.418 -3.004 1.00 95.94 82 MET A C 1
ATOM 639 O O . MET A 1 82 ? 16.815 1.266 -3.416 1.00 95.94 82 MET A O 1
ATOM 643 N N . THR A 1 83 ? 16.773 2.721 -1.707 1.00 95.31 83 THR A N 1
ATOM 644 C CA . THR A 1 83 ? 16.985 1.713 -0.653 1.00 95.31 83 THR A CA 1
ATOM 645 C C . THR A 1 83 ? 15.696 0.962 -0.321 1.00 95.31 83 THR A C 1
ATOM 647 O O . THR A 1 83 ? 15.711 -0.250 -0.115 1.00 95.31 83 THR A O 1
ATOM 650 N N . GLN A 1 84 ? 14.580 1.686 -0.251 1.00 94.44 84 GLN A N 1
ATOM 651 C CA . GLN A 1 84 ? 13.264 1.145 0.062 1.00 94.44 84 GLN A CA 1
ATOM 652 C C . GLN A 1 84 ? 12.692 0.362 -1.124 1.00 94.44 84 GLN A C 1
ATOM 654 O O . GLN A 1 84 ? 13.144 0.484 -2.265 1.00 94.44 84 GLN A O 1
ATOM 659 N N . ALA A 1 85 ? 11.690 -0.472 -0.844 1.00 95.69 85 ALA A N 1
ATOM 660 C CA . ALA A 1 85 ? 10.943 -1.159 -1.889 1.00 95.69 85 ALA A CA 1
ATOM 661 C C . ALA A 1 85 ? 10.048 -0.174 -2.651 1.00 95.69 85 ALA A C 1
ATOM 663 O O . ALA A 1 85 ? 10.014 -0.195 -3.880 1.00 95.69 85 ALA A O 1
ATOM 664 N N . ALA A 1 86 ? 9.342 0.677 -1.916 1.00 96.88 86 ALA A N 1
ATOM 665 C CA . ALA A 1 86 ? 8.433 1.665 -2.454 1.00 96.88 86 ALA A CA 1
ATOM 666 C C . ALA A 1 86 ? 8.309 2.850 -1.484 1.00 96.88 86 ALA A C 1
ATOM 668 O O . ALA A 1 86 ? 8.783 2.777 -0.352 1.00 96.88 86 ALA A O 1
ATOM 669 N N . ASN A 1 87 ? 7.687 3.926 -1.949 1.00 95.75 87 ASN A N 1
ATOM 670 C CA . ASN A 1 87 ? 7.227 5.051 -1.146 1.00 95.75 87 ASN A CA 1
ATOM 671 C C . ASN A 1 87 ? 5.891 5.528 -1.727 1.00 95.75 87 ASN A C 1
ATOM 673 O O . ASN A 1 87 ? 5.762 5.638 -2.951 1.00 95.75 87 ASN A O 1
ATOM 677 N N . VAL A 1 88 ? 4.906 5.796 -0.871 1.00 95.50 88 VAL A N 1
ATOM 678 C CA . VAL A 1 88 ? 3.620 6.376 -1.276 1.00 95.50 88 VAL A CA 1
ATOM 679 C C . VAL A 1 88 ? 3.365 7.618 -0.442 1.00 95.50 88 VAL A C 1
ATOM 681 O O . VAL A 1 88 ? 3.155 7.539 0.764 1.00 95.50 88 VAL A O 1
ATOM 684 N N . GLU A 1 89 ? 3.343 8.769 -1.103 1.00 91.50 89 GLU A N 1
ATOM 685 C CA . GLU A 1 89 ? 3.090 10.051 -0.458 1.00 91.50 89 GLU A CA 1
ATOM 686 C C . GLU A 1 89 ? 1.762 10.636 -0.930 1.00 91.50 89 GLU A C 1
ATOM 688 O O . GLU A 1 89 ? 1.526 10.806 -2.131 1.00 91.50 89 GLU A O 1
ATOM 693 N N . LEU A 1 90 ? 0.912 10.996 0.033 1.00 82.31 90 LEU A N 1
ATOM 694 C CA . LEU A 1 90 ? -0.213 11.893 -0.194 1.00 82.31 90 LEU A CA 1
ATOM 695 C C . LEU A 1 90 ? 0.281 13.321 0.052 1.00 82.31 90 LEU A C 1
ATOM 697 O O . LEU A 1 90 ? 0.439 13.756 1.194 1.00 82.31 90 LEU A O 1
ATOM 701 N N . THR A 1 91 ? 0.581 14.042 -1.025 1.00 72.62 91 THR A N 1
ATOM 702 C CA . THR A 1 91 ? 0.936 15.465 -0.912 1.00 72.62 91 THR A CA 1
ATOM 703 C C . THR A 1 91 ? -0.301 16.284 -0.533 1.00 72.62 91 THR A C 1
ATOM 705 O O . THR A 1 91 ? -1.423 15.794 -0.590 1.00 72.62 91 THR A O 1
ATOM 708 N N . ALA A 1 92 ? -0.138 17.565 -0.188 1.00 58.97 92 ALA A N 1
ATOM 709 C CA . ALA A 1 92 ? -1.263 18.460 0.121 1.00 58.97 92 ALA A CA 1
ATOM 710 C C . ALA A 1 92 ? -2.251 18.698 -1.057 1.00 58.97 92 ALA A C 1
ATOM 712 O O . ALA A 1 92 ? -3.175 19.500 -0.923 1.00 58.97 92 ALA A O 1
ATOM 713 N N . GLY A 1 93 ? -2.049 18.049 -2.211 1.00 66.31 93 GLY A N 1
ATOM 714 C CA . GLY A 1 93 ? -2.946 18.048 -3.368 1.00 66.31 93 GLY A CA 1
ATOM 715 C C . GLY A 1 93 ? -3.738 16.736 -3.522 1.00 66.31 93 GLY A C 1
ATOM 716 O O . GLY A 1 93 ? -3.595 15.819 -2.720 1.00 66.31 93 GLY A O 1
ATOM 717 N N . PRO A 1 94 ? -4.572 16.601 -4.570 1.00 79.81 94 PRO A N 1
ATOM 718 C CA . PRO A 1 94 ? -5.412 15.422 -4.805 1.00 79.81 94 PRO A CA 1
ATOM 719 C C . PRO A 1 94 ? -4.638 14.284 -5.496 1.00 79.81 94 PRO A C 1
ATOM 721 O O . PRO A 1 94 ? -5.177 13.608 -6.374 1.00 79.81 94 PRO A O 1
ATOM 724 N N . GLU A 1 95 ? -3.347 14.127 -5.205 1.00 92.62 95 GLU A N 1
ATOM 725 C CA . GLU A 1 95 ? -2.468 13.225 -5.951 1.00 92.62 95 GLU A CA 1
ATOM 726 C C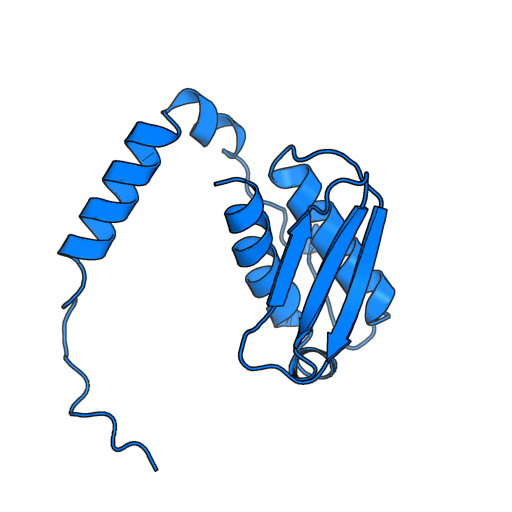 . GLU A 1 95 ? -1.606 12.381 -5.018 1.00 92.62 95 GLU A C 1
ATOM 728 O O . GLU A 1 95 ? -1.008 12.884 -4.063 1.00 92.62 95 GLU A O 1
ATOM 733 N N . TYR A 1 96 ? -1.518 11.099 -5.359 1.00 94.88 96 TYR A N 1
ATOM 734 C CA . TYR A 1 96 ? -0.585 10.147 -4.782 1.00 94.88 96 TYR A CA 1
ATOM 735 C C . TYR A 1 96 ? 0.656 10.065 -5.659 1.00 94.88 96 TYR A C 1
ATOM 737 O O . TYR A 1 96 ? 0.568 9.738 -6.849 1.00 94.88 96 TYR A O 1
ATOM 745 N N . PHE A 1 97 ? 1.816 10.292 -5.054 1.00 95.69 97 PHE A N 1
ATOM 746 C CA . PHE A 1 97 ? 3.099 10.000 -5.676 1.00 95.69 97 PHE A CA 1
ATOM 747 C C . PHE A 1 97 ? 3.561 8.633 -5.203 1.00 95.69 97 PHE A C 1
ATOM 749 O O . PHE A 1 97 ? 3.755 8.409 -4.011 1.00 95.69 97 PHE A O 1
ATOM 756 N N . VAL A 1 98 ? 3.694 7.713 -6.152 1.00 97.00 98 VAL A N 1
ATOM 757 C CA . VAL A 1 98 ? 4.101 6.335 -5.908 1.00 97.00 98 VAL A CA 1
ATOM 758 C C . VAL A 1 98 ? 5.460 6.140 -6.550 1.00 97.00 98 VAL A C 1
ATOM 760 O O . VAL A 1 98 ? 5.583 6.105 -7.776 1.00 97.00 98 VAL A O 1
ATOM 763 N N . GLU A 1 99 ? 6.486 5.999 -5.725 1.00 97.69 99 GLU A N 1
ATOM 764 C CA . GLU A 1 99 ? 7.823 5.664 -6.188 1.00 97.69 99 GLU A CA 1
ATOM 765 C C . GLU A 1 99 ? 8.101 4.190 -5.912 1.00 97.69 99 GLU A C 1
ATOM 767 O O . GLU A 1 99 ? 8.015 3.727 -4.779 1.00 97.69 99 GLU A O 1
ATOM 772 N N . LEU A 1 100 ? 8.441 3.444 -6.956 1.00 98.12 100 LEU A N 1
ATOM 773 C CA . LEU A 1 100 ? 8.798 2.035 -6.889 1.00 98.12 100 LEU A CA 1
ATOM 774 C C . LEU A 1 100 ? 10.292 1.865 -7.154 1.00 98.12 100 LEU A C 1
ATOM 776 O O . LEU A 1 100 ? 10.887 2.550 -7.987 1.00 98.12 100 LEU A O 1
ATOM 780 N N . ASN A 1 101 ? 10.907 0.906 -6.475 1.00 98.06 101 ASN A N 1
ATOM 781 C CA . ASN A 1 101 ? 12.292 0.553 -6.740 1.00 98.06 101 ASN A CA 1
ATOM 782 C C . ASN A 1 101 ? 12.461 -0.030 -8.156 1.00 98.06 101 ASN A C 1
ATOM 784 O O . ASN A 1 101 ? 11.683 -0.890 -8.580 1.00 98.06 101 ASN A O 1
ATOM 788 N N . ASP A 1 102 ? 13.522 0.367 -8.864 1.00 97.00 102 ASP A N 1
ATOM 789 C CA . ASP A 1 102 ? 13.836 -0.120 -10.216 1.00 97.00 102 ASP A CA 1
ATOM 790 C C . ASP A 1 102 ? 13.958 -1.650 -10.319 1.00 97.00 102 ASP A C 1
ATOM 792 O O . ASP A 1 102 ? 13.682 -2.216 -11.380 1.00 97.00 102 ASP A O 1
ATOM 796 N N . ARG A 1 103 ? 14.273 -2.354 -9.221 1.00 95.56 103 ARG A N 1
ATOM 797 C CA . ARG A 1 103 ? 14.287 -3.829 -9.188 1.00 95.56 103 ARG A CA 1
ATOM 798 C C . ARG A 1 103 ? 12.956 -4.453 -9.614 1.00 95.56 103 ARG A C 1
ATOM 800 O O . ARG A 1 103 ? 12.935 -5.581 -10.103 1.00 95.56 103 ARG A O 1
ATOM 807 N N . PHE A 1 104 ? 11.845 -3.737 -9.447 1.00 95.81 104 PHE A N 1
ATOM 808 C CA . PHE A 1 104 ? 10.521 -4.232 -9.803 1.00 95.81 104 PHE A CA 1
ATOM 809 C C . PHE A 1 104 ? 10.245 -4.231 -11.304 1.00 95.81 104 PHE A C 1
ATOM 811 O O . PHE A 1 104 ? 9.319 -4.909 -11.742 1.00 95.81 104 PHE A O 1
ATOM 818 N N . ARG A 1 105 ? 11.091 -3.588 -12.118 1.00 94.38 105 ARG A N 1
ATOM 819 C CA . ARG A 1 105 ? 11.040 -3.735 -13.581 1.00 94.38 105 ARG A CA 1
ATOM 820 C C . ARG A 1 105 ? 11.172 -5.201 -14.011 1.00 94.38 105 ARG A C 1
ATOM 822 O O . ARG A 1 105 ? 10.547 -5.595 -14.996 1.00 94.38 105 ARG A O 1
ATOM 829 N N . SER A 1 106 ? 11.939 -5.991 -13.250 1.00 92.50 106 SER A N 1
ATOM 830 C CA . SER A 1 106 ? 12.165 -7.431 -13.441 1.00 92.50 106 SER A CA 1
ATOM 831 C C . SER A 1 106 ? 11.482 -8.334 -12.401 1.00 92.50 106 SER A C 1
ATOM 833 O O . SER A 1 106 ? 11.533 -9.550 -12.545 1.00 92.50 106 SER A O 1
ATOM 835 N N . HIS A 1 107 ? 10.823 -7.769 -11.381 1.00 92.75 107 HIS A N 1
ATOM 836 C CA . HIS A 1 107 ? 10.162 -8.510 -10.290 1.00 92.75 107 HIS A CA 1
ATOM 837 C C . HIS A 1 107 ? 8.740 -7.987 -10.042 1.00 92.75 107 HIS A C 1
ATOM 839 O O . HIS A 1 107 ? 8.364 -7.620 -8.931 1.00 92.75 107 HIS A O 1
ATOM 845 N N . ARG A 1 108 ? 7.935 -7.904 -11.103 1.00 93.44 108 ARG A N 1
ATOM 846 C CA . ARG A 1 108 ? 6.639 -7.199 -11.075 1.00 93.44 108 ARG A CA 1
ATOM 847 C C . ARG A 1 108 ? 5.617 -7.819 -10.126 1.00 93.44 108 ARG A C 1
ATOM 849 O O . ARG A 1 108 ? 4.790 -7.107 -9.568 1.00 93.44 108 ARG A O 1
ATOM 856 N N . ARG A 1 109 ? 5.720 -9.128 -9.886 1.00 92.25 109 ARG A N 1
ATOM 857 C CA . ARG A 1 109 ? 4.850 -9.874 -8.960 1.00 92.25 109 ARG A CA 1
ATOM 858 C C . ARG A 1 109 ? 4.941 -9.374 -7.517 1.00 92.25 109 ARG A C 1
ATOM 860 O O . ARG A 1 109 ? 3.978 -9.508 -6.771 1.00 92.25 109 ARG A O 1
ATOM 867 N N . ASP A 1 110 ? 6.058 -8.751 -7.151 1.00 93.38 110 ASP A N 1
ATOM 868 C CA . ASP A 1 110 ? 6.298 -8.267 -5.791 1.00 93.38 110 ASP A CA 1
ATOM 869 C C . ASP A 1 110 ? 5.764 -6.841 -5.568 1.00 93.38 110 ASP A C 1
ATOM 871 O O . ASP A 1 110 ? 5.664 -6.386 -4.427 1.00 93.38 110 ASP A O 1
ATOM 875 N N . ILE A 1 111 ? 5.370 -6.135 -6.639 1.00 95.69 111 ILE A N 1
ATOM 876 C CA . ILE A 1 111 ? 4.838 -4.764 -6.564 1.00 95.69 111 ILE A CA 1
ATOM 877 C C . ILE A 1 111 ? 3.582 -4.715 -5.691 1.00 95.69 111 ILE A C 1
ATOM 879 O O . ILE A 1 111 ? 3.435 -3.794 -4.892 1.00 95.69 111 ILE A O 1
ATOM 883 N N . GLY A 1 112 ? 2.702 -5.718 -5.789 1.00 94.75 112 GLY A N 1
ATOM 884 C CA . GLY A 1 112 ? 1.490 -5.785 -4.969 1.00 94.75 112 GLY A CA 1
ATOM 885 C C . GLY A 1 112 ? 1.788 -5.805 -3.472 1.00 94.75 112 GLY A C 1
ATOM 886 O O . GLY A 1 112 ? 1.154 -5.074 -2.716 1.00 94.75 112 GLY A O 1
ATOM 887 N N . ALA A 1 113 ? 2.798 -6.568 -3.047 1.00 94.00 113 ALA A N 1
ATOM 888 C CA . ALA A 1 113 ? 3.201 -6.627 -1.645 1.00 94.00 113 ALA A CA 1
ATOM 889 C C . ALA A 1 113 ? 3.808 -5.299 -1.166 1.00 94.00 113 ALA A C 1
ATOM 891 O O . ALA A 1 113 ? 3.487 -4.837 -0.072 1.00 94.00 113 ALA A O 1
ATOM 892 N N . ALA A 1 114 ? 4.648 -4.665 -1.992 1.00 96.19 114 ALA A N 1
ATOM 893 C CA . ALA A 1 114 ? 5.229 -3.364 -1.668 1.00 96.19 114 ALA A CA 1
ATOM 894 C C . ALA A 1 114 ? 4.151 -2.275 -1.548 1.00 96.19 114 ALA A C 1
ATOM 896 O O . ALA A 1 114 ? 4.132 -1.533 -0.574 1.00 96.19 114 ALA A O 1
ATOM 897 N N . LEU A 1 115 ? 3.207 -2.216 -2.490 1.00 97.12 115 LEU A N 1
ATOM 898 C CA . LEU A 1 115 ? 2.126 -1.230 -2.458 1.00 97.12 115 LEU A CA 1
ATOM 899 C C . LEU A 1 115 ? 1.138 -1.479 -1.317 1.00 97.12 115 LEU A C 1
ATOM 901 O O . LEU A 1 115 ? 0.712 -0.523 -0.679 1.00 97.12 115 LEU A O 1
ATOM 905 N N . ALA A 1 116 ? 0.807 -2.735 -1.010 1.00 95.06 116 ALA A N 1
ATOM 906 C CA . ALA A 1 116 ? -0.038 -3.050 0.141 1.00 95.06 116 ALA A CA 1
ATOM 907 C C . ALA A 1 116 ? 0.572 -2.539 1.457 1.00 95.06 116 ALA A C 1
ATOM 909 O O . ALA A 1 116 ? -0.160 -2.063 2.325 1.00 95.06 116 ALA A O 1
ATOM 910 N N . HIS A 1 117 ? 1.901 -2.620 1.588 1.00 95.25 117 HIS A N 1
ATOM 911 C CA . HIS A 1 117 ? 2.642 -2.106 2.736 1.00 95.25 117 HIS A CA 1
ATOM 912 C C . HIS A 1 117 ? 2.610 -0.573 2.802 1.00 95.25 117 HIS A C 1
ATOM 914 O O . HIS A 1 117 ? 2.170 -0.011 3.801 1.00 95.25 117 HIS A O 1
ATOM 920 N N . GLU A 1 118 ? 3.031 0.110 1.736 1.00 96.88 118 GLU A N 1
ATOM 921 C CA . GLU A 1 118 ? 3.140 1.574 1.752 1.00 96.88 118 GLU A CA 1
ATOM 922 C C . GLU A 1 118 ? 1.776 2.272 1.822 1.00 96.88 118 GLU A C 1
ATOM 924 O O . GLU A 1 118 ? 1.616 3.255 2.537 1.00 96.88 118 GLU A O 1
ATOM 929 N N . VAL A 1 119 ? 0.749 1.758 1.137 1.00 96.00 119 VAL A N 1
ATOM 930 C CA . VAL A 1 119 ? -0.592 2.363 1.208 1.00 96.00 119 VAL A CA 1
ATOM 931 C C . VAL A 1 119 ? -1.204 2.175 2.603 1.00 96.00 119 VAL A C 1
ATOM 933 O O . VAL A 1 119 ? -1.879 3.077 3.098 1.00 96.00 119 VAL A O 1
ATOM 936 N N . MET A 1 120 ? -0.905 1.068 3.293 1.00 93.56 120 MET A N 1
ATOM 937 C CA . MET A 1 120 ? -1.271 0.920 4.706 1.00 93.56 120 MET A CA 1
ATOM 938 C C . MET A 1 120 ? -0.574 1.975 5.580 1.00 93.56 120 MET A C 1
ATOM 940 O O . MET A 1 120 ? -1.197 2.498 6.499 1.00 93.56 120 MET A O 1
ATOM 944 N N . HIS A 1 121 ? 0.679 2.344 5.293 1.00 92.44 121 HIS A N 1
ATOM 945 C CA . HIS A 1 121 ? 1.345 3.446 5.998 1.00 92.44 121 HIS A CA 1
ATOM 946 C C . HIS A 1 121 ? 0.684 4.807 5.775 1.00 92.44 121 HIS A C 1
ATOM 948 O O . HIS A 1 121 ? 0.744 5.645 6.665 1.00 92.44 121 HIS A O 1
ATOM 954 N N . VAL A 1 122 ? 0.025 5.023 4.637 1.00 93.50 122 VAL A N 1
ATOM 955 C CA . VAL A 1 122 ? -0.792 6.227 4.422 1.00 93.50 122 VAL A CA 1
ATOM 956 C C . VAL A 1 122 ? -2.077 6.184 5.253 1.00 93.50 122 VAL A C 1
ATOM 958 O O . VAL A 1 122 ? -2.534 7.218 5.736 1.00 93.50 122 VAL A O 1
ATOM 961 N N . TYR A 1 123 ? -2.676 5.002 5.404 1.00 92.12 123 TYR A N 1
ATOM 962 C CA . TYR A 1 123 ? -3.891 4.820 6.198 1.00 92.12 123 TYR A CA 1
ATOM 963 C C . TYR A 1 123 ? -3.650 4.955 7.715 1.00 92.12 123 TYR A C 1
ATOM 965 O O . TYR A 1 123 ? -4.511 5.483 8.424 1.00 92.12 123 TYR A O 1
ATOM 973 N N . LEU A 1 124 ? -2.513 4.459 8.219 1.00 90.88 124 LEU A N 1
ATOM 974 C CA . LEU A 1 124 ? -2.172 4.425 9.650 1.00 90.88 124 LEU A CA 1
ATOM 975 C C . LEU A 1 124 ? -1.591 5.736 10.176 1.00 90.88 124 LEU A C 1
ATOM 977 O O . LEU A 1 124 ? -2.088 6.164 11.249 1.00 90.88 124 LEU A O 1
#